Protein AF-A0A9Q0W7J5-F1 (afdb_monomer_lite)

pLDDT: mean 77.13, std 15.44, range [39.66, 95.88]

Sequence (98 aa):
MFVESSDSKQWGYYCCKEEIDLLMGSLNPKGERERALQKQVERFYSRICMELQKRSKDLANRIALEEAVQRRSTRVRALPRENPANAFLNYVNKWKED

Secondary structure (DSSP, 8-state):
-----TT--S-----SHHHHHHHHHHS-TT-HHHHHHHHHHHHHHHHHHHHHHHHHHHHHHHHHHHHHHHHHHHS----TTS-GGGGGGG---TT---

Organism: NCBI:txid2511006

Foldseek 3Di:
DDPPDPPPPDDDDDQALVVLVVLLVPQDCPDPVSVVVNVVCVVCSVVVRVVSVVVVVVVVVVVVVVVVVVVVVVPDDDDPPDDSVCSVVPDDDPVDDD

Structure (mmCIF, N/CA/C/O backbone):
data_AF-A0A9Q0W7J5-F1
#
_entry.id   AF-A0A9Q0W7J5-F1
#
loop_
_atom_site.group_PDB
_atom_site.id
_atom_site.type_symbol
_atom_site.label_atom_id
_atom_site.label_alt_id
_atom_site.label_comp_id
_atom_site.label_asym_id
_atom_site.label_entity_id
_atom_site.label_seq_id
_atom_site.pdbx_PDB_ins_code
_atom_site.Cartn_x
_atom_site.Cartn_y
_atom_site.Cartn_z
_atom_site.occupancy
_atom_site.B_iso_or_equiv
_atom_site.auth_seq_id
_atom_site.auth_comp_id
_atom_site.auth_asym_id
_atom_site.auth_atom_id
_atom_site.pdbx_PDB_model_num
ATOM 1 N N . MET A 1 1 ? 8.061 -8.419 11.834 1.00 39.66 1 MET A N 1
ATOM 2 C CA . MET A 1 1 ? 7.889 -7.913 13.213 1.00 39.66 1 MET A CA 1
ATOM 3 C C . MET A 1 1 ? 8.334 -6.463 13.219 1.00 39.66 1 MET A C 1
ATOM 5 O O . MET A 1 1 ? 9.509 -6.220 12.978 1.00 39.66 1 MET A O 1
ATOM 9 N N . PHE A 1 2 ? 7.410 -5.518 13.407 1.00 49.91 2 PHE A N 1
ATOM 10 C CA . PHE A 1 2 ? 7.771 -4.121 13.647 1.00 49.91 2 PHE A CA 1
ATOM 11 C C . PHE A 1 2 ? 8.232 -4.010 15.099 1.00 49.91 2 PHE A C 1
ATOM 13 O O . PHE A 1 2 ? 7.459 -4.266 16.018 1.00 49.91 2 PHE A O 1
ATOM 20 N N . VAL A 1 3 ? 9.513 -3.712 15.295 1.00 43.88 3 VAL A N 1
ATOM 21 C CA . VAL A 1 3 ? 10.055 -3.370 16.610 1.00 43.88 3 VAL A CA 1
ATOM 22 C C . VAL A 1 3 ? 9.838 -1.874 16.769 1.00 43.88 3 VAL A C 1
ATOM 24 O O . VAL A 1 3 ? 10.608 -1.066 16.254 1.00 43.88 3 VAL A O 1
ATOM 27 N N . GLU A 1 4 ? 8.739 -1.508 17.416 1.00 51.25 4 GLU A N 1
ATOM 28 C CA . GLU A 1 4 ? 8.504 -0.133 17.836 1.00 51.25 4 GLU A CA 1
ATOM 29 C C . GLU A 1 4 ? 9.462 0.152 19.002 1.00 51.25 4 GLU A C 1
ATOM 31 O O . GLU A 1 4 ? 9.224 -0.226 20.146 1.00 51.25 4 GLU A O 1
ATOM 36 N N . SER A 1 5 ? 10.628 0.718 18.687 1.00 55.38 5 SER A N 1
ATOM 37 C CA . SER A 1 5 ? 11.536 1.236 19.706 1.00 55.38 5 SER A CA 1
ATOM 38 C C . SER A 1 5 ? 10.950 2.540 20.233 1.00 55.38 5 SER A C 1
ATOM 40 O O . SER A 1 5 ? 10.712 3.466 19.456 1.00 55.38 5 SER A O 1
ATOM 42 N N . SER A 1 6 ? 10.755 2.635 21.548 1.00 58.25 6 SER A N 1
ATOM 43 C CA . SER A 1 6 ? 10.223 3.819 22.239 1.00 58.25 6 SER A CA 1
ATOM 44 C C . SER A 1 6 ? 11.036 5.104 21.999 1.00 58.25 6 SER A C 1
ATOM 46 O O . SER A 1 6 ? 10.583 6.188 22.351 1.00 58.25 6 SER A O 1
ATOM 48 N N . ASP A 1 7 ? 12.224 4.977 21.397 1.00 62.88 7 ASP A N 1
ATOM 49 C CA . ASP A 1 7 ? 13.185 6.046 21.110 1.00 62.88 7 ASP A CA 1
ATOM 50 C C . ASP A 1 7 ? 13.257 6.421 19.612 1.00 62.88 7 ASP A C 1
ATOM 52 O O . ASP A 1 7 ? 14.172 7.124 19.168 1.00 62.88 7 ASP A O 1
ATOM 56 N N . SER A 1 8 ? 12.317 5.933 18.790 1.00 58.25 8 SER A N 1
ATOM 57 C CA . SER A 1 8 ? 12.345 6.146 17.339 1.00 58.25 8 SER A CA 1
ATOM 58 C C . SER A 1 8 ? 12.077 7.609 16.966 1.00 58.25 8 SER A C 1
ATOM 60 O O . SER A 1 8 ? 10.943 8.033 16.754 1.00 58.25 8 SER A O 1
ATOM 62 N N . LYS A 1 9 ? 13.149 8.398 16.822 1.00 68.00 9 LYS A N 1
ATOM 63 C CA . LYS A 1 9 ? 13.118 9.777 16.288 1.00 68.00 9 LYS A CA 1
ATOM 64 C C . LYS A 1 9 ? 12.853 9.842 14.779 1.00 68.00 9 LYS A C 1
ATOM 66 O O . LYS A 1 9 ? 12.793 10.933 14.215 1.00 68.00 9 LYS A O 1
ATOM 71 N N . GLN A 1 10 ? 12.744 8.696 14.113 1.00 65.56 10 GLN A N 1
ATOM 72 C CA . GLN A 1 10 ? 12.535 8.598 12.674 1.00 65.56 10 GLN A CA 1
ATOM 73 C C . GLN A 1 10 ? 11.258 7.818 12.387 1.00 65.56 10 GLN A C 1
ATOM 75 O O . GLN A 1 10 ? 10.963 6.804 13.018 1.00 65.56 10 GLN A O 1
ATOM 80 N N . TRP A 1 11 ? 10.494 8.324 11.426 1.00 76.31 11 TRP A N 1
ATOM 81 C CA . TRP A 1 11 ? 9.264 7.700 10.971 1.00 76.31 11 TRP A CA 1
ATOM 82 C C . TRP A 1 11 ? 9.604 6.751 9.824 1.00 76.31 11 TRP A C 1
ATOM 84 O O . TRP A 1 11 ? 10.281 7.141 8.871 1.00 76.31 11 TRP A O 1
ATOM 94 N N . GLY A 1 12 ? 9.149 5.503 9.928 1.00 75.38 12 GLY A N 1
ATOM 95 C CA . GLY A 1 12 ? 9.154 4.567 8.808 1.00 75.38 12 GLY A CA 1
ATOM 96 C C . GLY A 1 12 ? 8.054 4.911 7.802 1.00 75.38 12 GLY A C 1
ATOM 97 O O . GLY A 1 12 ? 7.054 5.539 8.151 1.00 75.38 12 GLY A O 1
ATOM 98 N N . TYR A 1 13 ? 8.229 4.482 6.553 1.00 82.94 13 TYR A N 1
ATOM 99 C CA . TYR A 1 13 ? 7.215 4.612 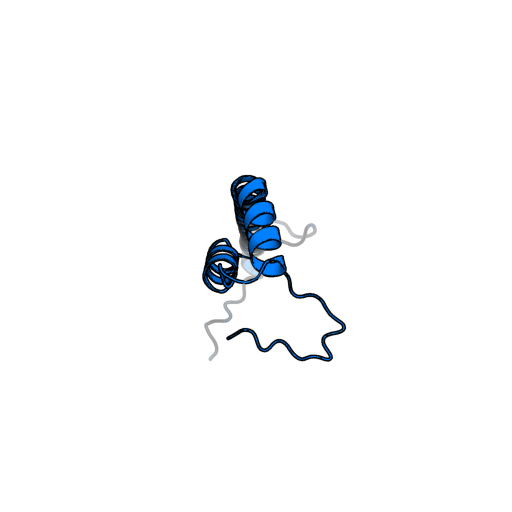5.507 1.00 82.94 13 TYR A CA 1
ATOM 100 C C . TYR A 1 13 ? 6.703 3.236 5.099 1.00 82.94 13 TYR A C 1
ATOM 102 O O . TYR A 1 13 ? 7.491 2.303 4.967 1.00 82.94 13 TYR A O 1
ATOM 110 N N . TYR A 1 14 ? 5.402 3.149 4.830 1.00 86.50 14 TYR A N 1
ATOM 111 C CA . TYR A 1 14 ? 4.811 1.996 4.159 1.00 86.50 14 TYR A CA 1
ATOM 112 C C . TYR A 1 14 ? 5.095 2.073 2.658 1.00 86.50 14 TYR A C 1
ATOM 114 O O . TYR A 1 14 ? 4.924 3.122 2.027 1.00 86.50 14 TYR A O 1
ATOM 122 N N . CYS A 1 15 ? 5.549 0.962 2.098 1.00 83.31 15 CYS A N 1
ATOM 123 C CA . CYS A 1 15 ? 5.960 0.816 0.710 1.00 83.31 15 CYS A CA 1
ATOM 124 C C . CYS A 1 15 ? 4.980 -0.037 -0.095 1.00 83.31 15 CYS A C 1
ATOM 126 O O . CYS A 1 15 ? 4.875 0.158 -1.309 1.00 83.31 15 CYS A O 1
ATOM 128 N N . CYS A 1 16 ? 4.254 -0.954 0.547 1.00 86.62 16 CYS A N 1
ATOM 129 C CA . CYS A 1 16 ? 3.306 -1.828 -0.133 1.00 86.62 16 CYS A CA 1
ATOM 130 C C . CYS A 1 16 ? 1.932 -1.868 0.543 1.00 86.62 16 CYS A C 1
ATOM 132 O O . CYS A 1 16 ? 1.737 -1.427 1.677 1.00 86.62 16 CYS A O 1
ATOM 134 N N . LYS A 1 17 ? 0.944 -2.363 -0.207 1.00 90.50 17 LYS A N 1
ATOM 135 C CA . LYS A 1 17 ? -0.437 -2.487 0.266 1.00 90.50 17 LYS A CA 1
ATOM 136 C C . LYS A 1 17 ? -0.516 -3.472 1.432 1.00 90.50 17 LYS A C 1
ATOM 138 O O . LYS A 1 17 ? -1.226 -3.225 2.400 1.00 90.50 17 LYS A O 1
ATOM 143 N N . GLU A 1 18 ? 0.247 -4.554 1.344 1.00 90.50 18 GLU A N 1
ATOM 144 C CA . GLU A 1 18 ? 0.264 -5.645 2.311 1.00 90.50 18 GLU A CA 1
ATOM 145 C C . GLU A 1 18 ? 0.695 -5.149 3.697 1.00 90.50 18 GLU A C 1
ATOM 147 O O . GLU A 1 18 ? 0.162 -5.597 4.706 1.00 90.50 18 GLU A O 1
ATOM 152 N N . GLU A 1 19 ? 1.602 -4.173 3.768 1.00 90.12 19 GLU A N 1
ATOM 153 C CA . GLU A 1 19 ? 1.988 -3.546 5.035 1.00 90.12 19 GLU A CA 1
ATOM 154 C C . GLU A 1 19 ? 0.845 -2.748 5.672 1.00 90.12 19 GLU A C 1
ATOM 156 O O . GLU A 1 19 ? 0.698 -2.758 6.894 1.00 90.12 19 GLU A O 1
ATOM 161 N N . ILE A 1 20 ? 0.008 -2.090 4.865 1.00 91.19 20 ILE A N 1
ATOM 162 C CA . ILE A 1 20 ? -1.182 -1.388 5.362 1.00 91.19 20 ILE A CA 1
ATOM 163 C C . ILE A 1 20 ? -2.234 -2.392 5.828 1.00 91.19 20 ILE A C 1
ATOM 165 O O . ILE A 1 20 ? -2.861 -2.176 6.862 1.00 91.19 20 ILE A O 1
ATOM 169 N N . ASP A 1 21 ? -2.401 -3.503 5.111 1.00 91.06 21 ASP A N 1
ATOM 170 C CA . ASP A 1 21 ? -3.316 -4.576 5.508 1.00 91.06 21 ASP A CA 1
ATOM 171 C C . ASP A 1 21 ? -2.877 -5.216 6.836 1.00 91.06 21 ASP A C 1
ATOM 173 O O . ASP A 1 21 ? -3.704 -5.456 7.718 1.00 91.06 21 ASP A O 1
ATOM 177 N N . LEU A 1 22 ? -1.569 -5.414 7.028 1.00 91.69 22 LEU A N 1
ATOM 178 C CA . LEU A 1 22 ? -0.996 -5.879 8.292 1.00 91.69 22 LEU A CA 1
ATOM 179 C C . LEU A 1 22 ? -1.179 -4.857 9.419 1.00 91.69 22 LEU A C 1
ATOM 181 O O . LEU A 1 22 ? -1.553 -5.250 10.523 1.00 91.69 22 LEU A O 1
ATOM 185 N N . LEU A 1 23 ? -0.966 -3.562 9.151 1.00 89.50 23 LEU A N 1
ATOM 186 C CA . LEU A 1 23 ? -1.236 -2.498 10.120 1.00 89.50 23 LEU A CA 1
ATOM 187 C C . LEU A 1 23 ? -2.699 -2.554 10.564 1.00 89.50 23 LEU A C 1
ATOM 189 O O . LEU A 1 23 ? -2.974 -2.648 11.755 1.00 89.50 23 LEU A O 1
ATOM 193 N N . MET A 1 24 ? -3.626 -2.570 9.610 1.00 90.00 24 MET A N 1
ATOM 194 C CA . MET A 1 24 ? -5.065 -2.644 9.861 1.00 90.00 24 MET A CA 1
ATOM 195 C C . MET A 1 24 ? -5.466 -3.890 10.654 1.00 90.00 24 MET A C 1
ATOM 197 O O . MET A 1 24 ? -6.290 -3.790 11.560 1.00 90.00 24 MET A O 1
ATOM 201 N N . GLY A 1 25 ? -4.861 -5.044 10.359 1.00 89.69 25 GLY A N 1
ATOM 202 C CA . GLY A 1 25 ? -5.084 -6.286 11.104 1.00 89.69 25 GLY A CA 1
ATOM 203 C C . GLY A 1 25 ? -4.465 -6.295 12.506 1.00 89.69 25 GLY A C 1
ATOM 204 O O . GLY A 1 25 ? -4.919 -7.049 13.363 1.00 89.69 25 GLY A O 1
ATOM 205 N N . SER A 1 26 ? -3.447 -5.465 12.751 1.00 89.50 26 SER A N 1
ATOM 206 C CA . SER A 1 26 ? -2.779 -5.357 14.054 1.00 89.50 26 SER A CA 1
ATOM 207 C C . SER A 1 26 ? -3.491 -4.429 15.046 1.00 89.50 26 SER A C 1
ATOM 209 O O . SER A 1 26 ? -3.224 -4.515 16.244 1.00 89.50 26 SER A O 1
ATOM 211 N N . LEU A 1 27 ? -4.402 -3.567 14.575 1.00 88.81 27 LEU A N 1
ATOM 212 C CA . LEU A 1 27 ? -5.154 -2.638 15.422 1.00 88.81 27 LEU A CA 1
ATOM 213 C C . LEU A 1 27 ? -6.193 -3.376 16.284 1.00 88.81 27 LEU A C 1
ATOM 215 O O . LEU A 1 27 ? -6.993 -4.176 15.799 1.00 88.81 27 LEU A O 1
ATOM 219 N N . ASN A 1 28 ? -6.220 -3.068 17.578 1.00 88.06 28 ASN A N 1
ATOM 220 C CA . ASN A 1 28 ? -7.164 -3.602 18.545 1.00 88.06 28 ASN A CA 1
ATOM 221 C C . ASN A 1 28 ? -8.539 -2.922 18.403 1.00 88.06 28 ASN A C 1
ATOM 223 O O . ASN A 1 28 ? -8.686 -1.730 18.700 1.00 88.06 28 ASN A O 1
ATOM 227 N N . PRO A 1 29 ? -9.603 -3.679 18.080 1.00 77.75 29 PRO A N 1
ATOM 228 C CA . PRO A 1 29 ? -10.945 -3.128 17.891 1.00 77.75 29 PRO A CA 1
ATOM 229 C C . PRO A 1 29 ? -11.580 -2.572 19.177 1.00 77.75 29 PRO A C 1
ATOM 231 O O . PRO A 1 29 ? -12.575 -1.850 19.103 1.00 77.75 29 PRO A O 1
ATOM 234 N N . LYS A 1 30 ? -11.031 -2.896 20.360 1.00 85.19 30 LYS A N 1
ATOM 235 C CA . LYS A 1 30 ? -11.504 -2.382 21.659 1.00 85.19 30 LYS A CA 1
ATOM 236 C C . LYS A 1 30 ? -10.854 -1.055 22.066 1.00 85.19 30 LYS A C 1
ATOM 238 O O . LYS A 1 30 ? -11.334 -0.418 23.000 1.00 85.19 30 LYS A O 1
ATOM 243 N N . GLY A 1 31 ? -9.765 -0.645 21.416 1.00 90.38 31 GLY A N 1
ATOM 244 C CA . GLY A 1 31 ? -9.080 0.606 21.732 1.00 90.38 31 GLY A CA 1
ATOM 245 C C . GLY A 1 31 ? -9.749 1.791 21.041 1.00 90.38 31 GLY A C 1
ATOM 246 O O . GLY A 1 31 ? -9.783 1.841 19.819 1.00 90.38 31 GLY A O 1
ATOM 247 N N . GLU A 1 32 ? -10.225 2.789 21.791 1.00 88.81 32 GLU A N 1
ATOM 248 C CA . GLU A 1 32 ? -10.841 3.999 21.208 1.00 88.81 32 GLU A CA 1
ATOM 249 C C . GLU A 1 32 ? -9.904 4.717 20.217 1.00 88.81 32 GLU A C 1
ATOM 251 O O . GLU A 1 32 ? -10.316 5.103 19.122 1.00 88.81 32 GLU A O 1
ATOM 256 N N . ARG A 1 33 ? -8.611 4.832 20.561 1.00 89.12 33 ARG A N 1
ATOM 257 C CA . ARG A 1 33 ? -7.585 5.439 19.690 1.00 89.12 33 ARG A CA 1
ATOM 258 C C . ARG A 1 33 ? -7.330 4.615 18.429 1.00 89.12 33 ARG A C 1
ATOM 260 O O . ARG A 1 33 ? -7.281 5.167 17.334 1.00 89.12 33 ARG A O 1
ATOM 267 N N . GLU A 1 34 ? -7.194 3.306 18.585 1.00 90.12 34 GLU A N 1
ATOM 268 C CA . GLU A 1 34 ? -6.889 2.386 17.485 1.00 90.12 34 GLU A CA 1
ATOM 269 C C . GLU A 1 34 ? -8.078 2.247 16.535 1.00 90.12 34 GLU A C 1
ATOM 271 O O . GLU A 1 34 ? -7.904 2.275 15.323 1.00 90.12 34 GLU A O 1
ATOM 276 N N . ARG A 1 35 ? -9.305 2.251 17.061 1.00 88.88 35 ARG A N 1
ATOM 277 C CA . ARG A 1 35 ? -10.540 2.275 16.273 1.00 88.88 35 ARG A CA 1
ATOM 278 C C . ARG A 1 35 ? -10.721 3.585 15.509 1.00 88.88 35 ARG A C 1
ATOM 280 O O . ARG A 1 35 ? -11.172 3.576 14.363 1.00 88.88 35 ARG A O 1
ATOM 287 N N . ALA A 1 36 ? -10.399 4.724 16.124 1.00 91.25 36 ALA A N 1
ATOM 288 C CA . ALA A 1 36 ? -10.421 6.012 15.433 1.00 91.25 36 ALA A CA 1
ATOM 289 C C . ALA A 1 36 ? -9.389 6.050 14.294 1.00 91.25 36 ALA A C 1
ATOM 291 O O . ALA A 1 36 ? -9.714 6.501 13.193 1.00 91.25 36 ALA A O 1
ATOM 292 N N . LEU A 1 37 ? -8.183 5.526 14.539 1.00 91.69 37 LEU A N 1
ATOM 293 C CA . LEU A 1 37 ? -7.143 5.377 13.524 1.00 91.69 37 LEU A CA 1
ATOM 294 C C . LEU A 1 37 ? -7.606 4.461 12.388 1.00 91.69 37 LEU A C 1
ATOM 296 O O . LEU A 1 37 ? -7.556 4.868 11.231 1.00 91.69 37 LEU A O 1
ATOM 300 N N . GLN A 1 38 ? -8.136 3.283 12.717 1.00 91.50 38 GLN A N 1
ATOM 301 C CA . GLN A 1 38 ? -8.657 2.314 11.757 1.00 91.50 38 GLN A CA 1
ATOM 302 C C . GLN A 1 38 ? -9.682 2.956 10.814 1.00 91.50 38 GLN A C 1
ATOM 304 O O . GLN A 1 38 ? -9.532 2.883 9.599 1.00 91.50 38 GLN A O 1
ATOM 309 N N . LYS A 1 39 ? -10.664 3.692 11.354 1.00 92.75 39 LYS A N 1
ATOM 310 C CA . LYS A 1 39 ? -11.672 4.406 10.548 1.00 92.75 39 LYS A CA 1
ATOM 311 C C . LYS A 1 39 ? -11.067 5.444 9.602 1.00 92.75 39 LYS A C 1
ATOM 313 O O . LYS A 1 39 ? -11.543 5.612 8.480 1.00 92.75 39 LYS A O 1
ATOM 318 N N . GLN A 1 40 ? -10.053 6.185 10.054 1.00 93.81 40 GLN A N 1
ATOM 319 C CA . GLN A 1 40 ? -9.379 7.165 9.198 1.00 93.81 40 GLN A CA 1
ATOM 320 C C . GLN A 1 40 ? -8.581 6.475 8.094 1.00 93.81 40 GLN A C 1
ATOM 322 O O . GLN A 1 40 ? -8.650 6.896 6.940 1.00 93.81 40 GLN A O 1
ATOM 327 N N . VAL A 1 41 ? -7.870 5.395 8.420 1.00 92.12 41 VAL A N 1
ATOM 328 C CA . VAL A 1 41 ? -7.125 4.614 7.431 1.00 92.12 41 VAL A CA 1
ATOM 329 C C . VAL A 1 41 ? -8.083 3.996 6.412 1.00 92.12 41 VAL A C 1
ATOM 331 O O . VAL A 1 41 ? -7.844 4.159 5.222 1.00 92.12 41 VAL A O 1
ATOM 334 N N . GLU A 1 42 ? -9.212 3.413 6.830 1.00 93.62 42 GLU A N 1
ATOM 335 C CA . GLU A 1 42 ? -10.255 2.887 5.929 1.00 93.62 42 GLU A CA 1
ATO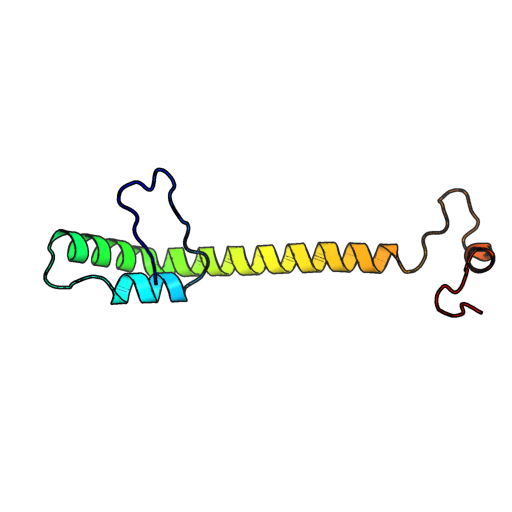M 336 C C . GLU A 1 42 ? -10.775 3.947 4.962 1.00 93.62 42 GLU A C 1
ATOM 338 O O . GLU A 1 42 ? -10.871 3.703 3.758 1.00 93.62 42 GLU A O 1
ATOM 343 N N . ARG A 1 43 ? -11.050 5.156 5.464 1.00 95.88 43 ARG A N 1
ATOM 344 C CA . ARG A 1 43 ? -11.536 6.270 4.641 1.00 95.88 43 ARG A CA 1
ATOM 345 C C . ARG A 1 43 ? -10.581 6.608 3.497 1.00 95.88 43 ARG A C 1
ATOM 347 O O . ARG A 1 43 ? -11.031 6.948 2.403 1.00 95.88 43 ARG A O 1
ATOM 354 N N . PHE A 1 44 ? -9.276 6.551 3.745 1.00 93.75 44 PHE A N 1
ATOM 355 C CA . PHE A 1 44 ? -8.254 6.884 2.751 1.00 93.75 44 PHE A CA 1
ATOM 356 C C . PHE A 1 44 ? -7.630 5.659 2.081 1.00 93.75 44 PHE A C 1
ATOM 358 O O . PHE A 1 44 ? -6.831 5.827 1.162 1.00 93.75 44 PHE A O 1
ATOM 365 N N . TYR A 1 45 ? -8.023 4.446 2.469 1.00 93.75 45 TYR A N 1
ATOM 366 C CA . TYR A 1 45 ? -7.376 3.199 2.074 1.00 93.75 45 TYR A CA 1
ATOM 367 C C . TYR A 1 45 ? -7.267 3.054 0.557 1.00 93.75 45 TYR A C 1
ATOM 369 O O . TYR A 1 45 ? -6.179 2.826 0.031 1.00 93.75 45 TYR A O 1
ATOM 377 N N . SER A 1 46 ? -8.367 3.295 -0.164 1.00 93.50 46 SER A N 1
ATOM 378 C CA . SER A 1 46 ? -8.381 3.256 -1.632 1.00 93.50 46 SER A CA 1
ATOM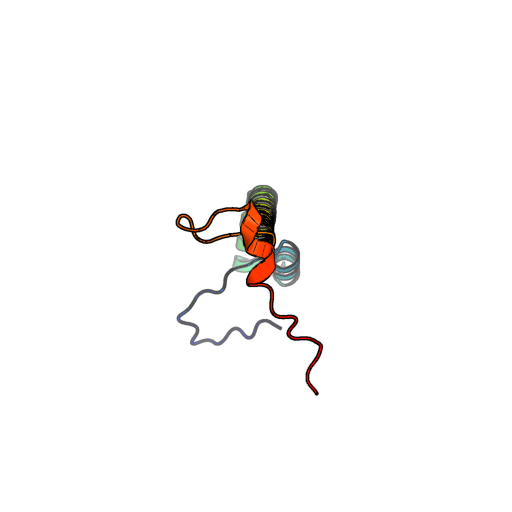 379 C C . SER A 1 46 ? -7.369 4.228 -2.240 1.00 93.50 46 SER A C 1
ATOM 381 O O . SER A 1 46 ? -6.648 3.869 -3.168 1.00 93.50 46 SER A O 1
ATOM 383 N N . ARG A 1 47 ? -7.304 5.460 -1.724 1.00 95.19 47 ARG A N 1
ATOM 384 C CA . ARG A 1 47 ? -6.394 6.492 -2.232 1.00 95.19 47 ARG A CA 1
ATOM 385 C C . ARG A 1 47 ? -4.942 6.129 -1.943 1.00 95.19 47 ARG A C 1
ATOM 387 O O . ARG A 1 47 ? -4.100 6.267 -2.823 1.00 95.19 47 ARG A O 1
ATOM 394 N N . ILE A 1 48 ? -4.660 5.644 -0.736 1.00 93.00 48 ILE A N 1
ATOM 395 C CA . ILE A 1 48 ? -3.312 5.233 -0.341 1.00 93.00 48 ILE A CA 1
ATOM 396 C C . ILE A 1 48 ? -2.848 4.054 -1.208 1.00 93.00 48 ILE A C 1
ATOM 398 O O . ILE A 1 48 ? -1.758 4.111 -1.771 1.00 93.00 48 ILE A O 1
ATOM 402 N N . CYS A 1 49 ? -3.693 3.035 -1.403 1.00 92.12 49 CYS A N 1
ATOM 403 C CA . CYS A 1 49 ? -3.385 1.889 -2.262 1.00 92.12 49 CYS A CA 1
ATOM 404 C C . CYS A 1 49 ? -3.093 2.309 -3.709 1.00 92.12 49 CYS A C 1
ATOM 406 O O . CYS A 1 49 ? -2.126 1.835 -4.304 1.00 92.12 49 CYS A O 1
ATOM 408 N N . MET A 1 50 ? -3.902 3.215 -4.269 1.00 93.44 50 MET A N 1
ATOM 409 C CA . MET A 1 50 ? -3.692 3.731 -5.623 1.00 93.44 50 MET A CA 1
ATOM 410 C C . MET A 1 50 ? -2.352 4.457 -5.763 1.00 93.44 50 MET A C 1
ATOM 412 O O . MET A 1 50 ? -1.616 4.197 -6.715 1.00 93.44 50 MET A O 1
ATOM 416 N N . GLU A 1 51 ? -2.012 5.341 -4.824 1.00 93.06 51 GLU A N 1
ATOM 417 C CA . GLU A 1 51 ? -0.751 6.090 -4.869 1.00 93.06 51 GLU A CA 1
ATOM 418 C C . GLU A 1 51 ? 0.469 5.187 -4.642 1.00 93.06 51 GLU A C 1
ATOM 420 O O . GLU A 1 51 ? 1.475 5.333 -5.337 1.00 93.06 51 GLU A O 1
ATOM 425 N N . LEU A 1 52 ? 0.383 4.201 -3.740 1.00 91.75 52 LEU A N 1
ATOM 426 C CA . LEU A 1 52 ? 1.443 3.204 -3.549 1.00 91.75 52 LEU A CA 1
ATOM 427 C C . LEU A 1 52 ? 1.672 2.382 -4.819 1.00 91.75 52 LEU A C 1
ATOM 429 O O . LEU A 1 52 ? 2.812 2.220 -5.260 1.00 91.75 52 LEU A O 1
ATOM 433 N N . GLN A 1 53 ? 0.596 1.920 -5.458 1.00 91.44 53 GLN A N 1
ATOM 434 C CA . GLN A 1 53 ? 0.696 1.177 -6.709 1.00 91.44 53 GLN A CA 1
ATOM 435 C C . GLN A 1 53 ? 1.265 2.046 -7.838 1.00 91.44 53 GLN A C 1
ATOM 437 O O . GLN A 1 53 ? 2.093 1.577 -8.620 1.00 91.44 53 GLN A O 1
ATOM 442 N N . LYS A 1 54 ? 0.847 3.313 -7.928 1.00 92.88 54 LYS A N 1
ATOM 443 C CA . LYS A 1 54 ? 1.377 4.269 -8.904 1.00 92.88 54 LYS A CA 1
ATOM 444 C C . LYS A 1 54 ? 2.872 4.493 -8.695 1.00 92.88 54 LYS A C 1
ATOM 446 O O . LYS A 1 54 ? 3.638 4.330 -9.636 1.00 92.88 54 LYS A O 1
ATOM 451 N N . AR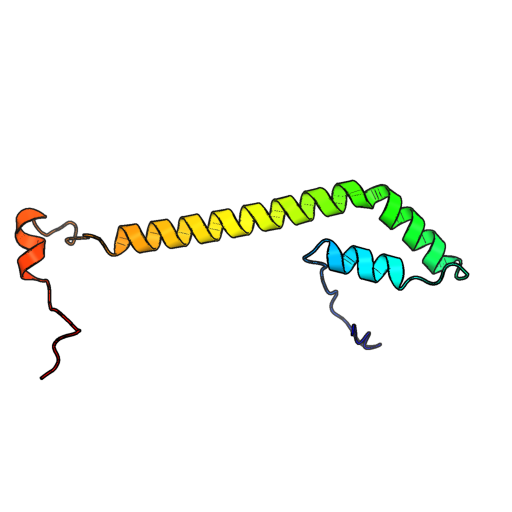G A 1 55 ? 3.301 4.760 -7.459 1.00 90.38 55 ARG A N 1
ATOM 452 C CA . ARG A 1 55 ? 4.717 4.928 -7.107 1.00 90.38 55 ARG A CA 1
ATOM 453 C C . ARG A 1 55 ? 5.542 3.684 -7.440 1.00 90.38 55 ARG A C 1
ATOM 455 O O . ARG A 1 55 ? 6.643 3.818 -7.966 1.00 90.38 55 ARG A O 1
ATOM 462 N N . SER A 1 56 ? 5.013 2.491 -7.165 1.00 88.75 56 SER A N 1
ATOM 463 C CA . SER A 1 56 ? 5.654 1.219 -7.520 1.00 88.75 56 SER A CA 1
ATOM 464 C C . SER A 1 56 ? 5.843 1.083 -9.036 1.00 88.75 56 SER A C 1
ATOM 466 O O . SER A 1 56 ? 6.948 0.790 -9.497 1.00 88.75 56 SER A O 1
ATOM 468 N N . LYS A 1 57 ? 4.805 1.387 -9.827 1.00 91.44 57 LYS A N 1
ATOM 469 C CA . LYS A 1 57 ? 4.881 1.387 -11.297 1.00 91.44 57 LYS A CA 1
ATOM 470 C C . LYS A 1 57 ? 5.860 2.431 -11.826 1.00 91.44 57 LYS A C 1
ATOM 472 O O . LYS A 1 57 ? 6.658 2.121 -12.702 1.00 91.44 57 LYS A O 1
ATOM 477 N N . ASP A 1 58 ? 5.833 3.644 -11.286 1.00 91.19 58 ASP A N 1
ATOM 478 C CA . ASP A 1 58 ? 6.731 4.725 -11.698 1.00 91.19 58 ASP A CA 1
ATOM 479 C C . ASP A 1 58 ? 8.195 4.369 -11.419 1.00 91.19 58 ASP A C 1
ATOM 481 O O . ASP A 1 58 ? 9.066 4.622 -12.251 1.00 91.19 58 ASP A O 1
ATOM 485 N N . LEU A 1 59 ? 8.471 3.736 -10.276 1.00 88.88 59 LEU A N 1
ATOM 486 C CA . LEU A 1 59 ? 9.802 3.246 -9.932 1.00 88.88 59 LEU A CA 1
ATOM 487 C C . LEU A 1 59 ? 10.252 2.129 -10.883 1.00 88.88 59 LEU A C 1
ATOM 489 O O . LEU A 1 59 ? 11.360 2.196 -11.410 1.00 88.88 59 LEU A O 1
ATOM 493 N N . ALA A 1 60 ? 9.383 1.155 -11.168 1.00 88.56 60 ALA A N 1
ATOM 494 C CA . ALA A 1 60 ? 9.671 0.095 -12.133 1.00 88.56 60 ALA A CA 1
ATOM 495 C C . ALA A 1 60 ? 9.943 0.657 -13.540 1.00 88.56 60 ALA A C 1
ATOM 497 O O . ALA A 1 60 ? 10.897 0.246 -14.198 1.00 88.56 60 ALA A O 1
ATOM 498 N N . ASN A 1 61 ? 9.159 1.646 -13.978 1.00 90.50 61 ASN A N 1
ATOM 499 C CA . ASN A 1 61 ? 9.342 2.313 -15.266 1.00 90.50 61 ASN A CA 1
ATOM 500 C C . ASN A 1 61 ? 10.674 3.069 -15.341 1.00 90.50 61 ASN A C 1
ATOM 502 O O . ASN A 1 61 ? 11.351 3.007 -16.365 1.00 90.50 61 ASN A O 1
ATOM 506 N N . ARG A 1 62 ? 11.071 3.769 -14.268 1.00 89.69 62 ARG A N 1
ATOM 507 C CA . ARG A 1 62 ? 12.376 4.447 -14.197 1.00 89.69 62 ARG A CA 1
ATOM 508 C C . ARG A 1 62 ? 13.526 3.455 -14.295 1.00 89.69 62 ARG A C 1
ATOM 510 O O . ARG A 1 62 ? 14.410 3.660 -15.116 1.00 89.69 62 ARG A O 1
ATOM 517 N N . ILE A 1 63 ? 13.464 2.359 -13.539 1.00 87.12 63 ILE A N 1
ATOM 518 C CA . ILE A 1 63 ? 14.477 1.298 -13.588 1.00 87.12 63 ILE A CA 1
ATOM 519 C C . ILE A 1 63 ? 14.553 0.698 -14.996 1.00 87.12 63 ILE A C 1
ATOM 521 O O . ILE A 1 63 ? 15.640 0.576 -15.550 1.00 87.12 63 ILE A O 1
ATOM 525 N N . ALA A 1 64 ? 13.413 0.386 -15.619 1.00 85.31 64 ALA A N 1
ATOM 526 C CA . ALA A 1 64 ? 13.378 -0.150 -16.978 1.00 85.31 64 ALA A CA 1
ATOM 527 C C . ALA A 1 64 ? 13.954 0.834 -18.011 1.00 85.31 64 ALA A C 1
ATOM 529 O O . ALA A 1 64 ? 14.641 0.417 -18.945 1.00 85.31 64 ALA A O 1
ATOM 530 N N . LEU A 1 65 ? 13.706 2.139 -17.850 1.00 84.50 65 LEU A N 1
ATOM 531 C CA . LEU A 1 65 ? 14.268 3.173 -18.717 1.00 84.50 65 LEU A CA 1
ATOM 532 C C . LEU A 1 65 ? 15.783 3.293 -18.532 1.00 84.50 65 LEU A C 1
ATOM 534 O O . LEU A 1 65 ? 16.505 3.316 -19.525 1.00 84.50 65 LEU A O 1
ATOM 538 N N . GLU A 1 66 ? 16.268 3.335 -17.293 1.00 78.38 66 GLU A N 1
ATOM 539 C CA . GLU A 1 66 ? 17.701 3.354 -16.979 1.00 78.38 66 GLU A CA 1
ATOM 540 C C . GLU A 1 66 ? 18.405 2.110 -17.529 1.00 78.38 66 GLU A C 1
ATOM 542 O O . GLU A 1 66 ? 19.432 2.214 -18.200 1.00 78.38 66 GLU A O 1
ATOM 547 N N . GLU A 1 67 ? 17.811 0.932 -17.350 1.00 74.62 67 GLU A N 1
ATOM 548 C CA . GLU A 1 67 ? 18.336 -0.328 -17.865 1.00 74.62 67 GLU A CA 1
ATOM 549 C C . GLU A 1 67 ? 18.317 -0.369 -19.406 1.00 74.62 67 GLU A C 1
ATOM 551 O O . GLU A 1 67 ? 19.270 -0.827 -20.042 1.00 74.62 67 GLU A O 1
ATOM 556 N N . ALA A 1 68 ? 17.265 0.155 -20.045 1.00 69.62 68 ALA A N 1
ATOM 557 C CA . ALA A 1 68 ? 17.195 0.292 -21.499 1.00 69.62 68 ALA A CA 1
ATOM 558 C C . ALA A 1 68 ? 18.229 1.294 -22.040 1.00 69.62 68 ALA A C 1
ATOM 560 O O . ALA A 1 68 ? 18.846 1.033 -23.077 1.00 69.62 68 ALA A O 1
ATOM 561 N N . VAL A 1 69 ? 18.457 2.413 -21.347 1.00 66.00 69 VAL A N 1
ATOM 562 C CA . VAL A 1 69 ? 19.523 3.376 -21.667 1.00 66.00 69 VAL A CA 1
ATOM 563 C C . VAL A 1 69 ? 20.891 2.705 -21.535 1.00 66.00 69 VAL A C 1
ATOM 565 O O . VAL A 1 69 ? 21.722 2.834 -22.437 1.00 66.00 69 VAL A O 1
ATOM 568 N N . GLN A 1 70 ? 21.101 1.909 -20.486 1.00 58.44 70 GLN A N 1
ATOM 569 C CA . GLN A 1 70 ? 22.343 1.169 -20.276 1.00 58.44 70 GLN A CA 1
ATOM 570 C C . GLN A 1 70 ? 22.593 0.133 -21.386 1.00 58.44 70 GLN A C 1
ATOM 572 O O . GLN A 1 70 ? 23.695 0.078 -21.933 1.00 58.44 70 GLN A O 1
ATOM 577 N N . ARG A 1 71 ? 21.569 -0.631 -21.798 1.00 58.53 71 ARG A N 1
ATOM 578 C CA . ARG A 1 71 ? 21.657 -1.584 -22.927 1.00 58.53 71 ARG A CA 1
ATOM 579 C C . ARG A 1 71 ? 21.917 -0.901 -24.270 1.00 58.53 71 ARG A C 1
ATOM 581 O O . ARG A 1 71 ? 22.635 -1.437 -25.112 1.00 58.53 71 ARG A O 1
ATOM 588 N N . ARG A 1 72 ? 21.345 0.285 -24.491 1.00 56.69 72 ARG A N 1
ATOM 589 C CA . ARG A 1 72 ? 21.634 1.093 -25.688 1.00 56.69 72 ARG A CA 1
ATOM 590 C C . ARG A 1 72 ? 23.065 1.623 -25.682 1.00 56.69 72 ARG A C 1
ATOM 592 O O . ARG A 1 72 ? 23.667 1.734 -26.740 1.00 56.69 72 ARG A O 1
ATOM 599 N N . SER A 1 73 ? 23.628 1.907 -24.509 1.00 56.09 73 SER A N 1
ATOM 600 C CA . SER A 1 73 ? 25.009 2.376 -24.387 1.00 56.09 73 SER A CA 1
ATOM 601 C C . SER A 1 73 ? 26.058 1.290 -24.651 1.00 56.09 73 SER A C 1
ATOM 603 O O . SER A 1 73 ? 27.191 1.636 -24.982 1.00 56.09 73 SER A O 1
ATOM 605 N N . THR A 1 74 ? 25.731 0.005 -24.489 1.00 53.66 74 THR A N 1
ATOM 606 C CA . THR A 1 74 ? 26.682 -1.103 -24.690 1.00 53.66 74 THR A CA 1
ATOM 607 C C . THR A 1 74 ? 26.710 -1.624 -26.125 1.00 53.66 74 THR A C 1
ATOM 609 O O . THR A 1 74 ? 27.747 -2.108 -26.577 1.00 53.66 74 THR A O 1
ATOM 612 N N . ARG A 1 75 ? 25.622 -1.475 -26.890 1.00 51.09 75 ARG A N 1
ATOM 613 C CA . ARG A 1 75 ? 25.600 -1.803 -28.321 1.00 51.09 75 ARG A CA 1
ATOM 614 C C . ARG A 1 75 ? 25.954 -0.561 -29.141 1.00 51.09 75 ARG A C 1
ATOM 616 O O . ARG A 1 75 ? 25.078 0.135 -29.632 1.00 51.09 75 ARG A O 1
ATOM 623 N N . VAL A 1 76 ? 27.259 -0.347 -29.318 1.00 55.94 76 VAL A N 1
ATOM 624 C CA . VAL A 1 76 ? 27.857 0.611 -30.268 1.00 55.94 76 VAL A CA 1
ATOM 625 C C . VAL A 1 76 ? 27.754 2.079 -29.836 1.00 55.94 76 VAL A C 1
ATOM 627 O O . VAL A 1 76 ? 26.926 2.849 -30.315 1.00 55.94 76 VAL A O 1
ATOM 630 N N . ARG A 1 77 ? 28.706 2.515 -29.008 1.00 50.69 77 ARG A N 1
ATOM 631 C CA . ARG A 1 77 ? 29.256 3.867 -29.146 1.00 50.69 77 ARG A CA 1
ATOM 632 C C . ARG A 1 77 ? 30.683 3.746 -29.664 1.00 50.69 77 ARG A C 1
ATOM 634 O O . ARG A 1 77 ? 31.597 3.489 -28.891 1.00 50.69 77 ARG A O 1
ATOM 641 N N . ALA A 1 78 ? 30.861 3.942 -30.969 1.00 54.34 78 ALA A N 1
ATOM 642 C CA . ALA A 1 78 ? 32.099 4.558 -31.429 1.00 54.34 78 ALA A CA 1
ATOM 643 C C . ALA A 1 78 ? 32.153 5.949 -30.781 1.00 54.34 78 ALA A C 1
ATOM 645 O O . ALA A 1 78 ? 31.108 6.605 -30.668 1.00 54.34 78 ALA A O 1
ATOM 646 N N . LEU A 1 79 ? 33.317 6.388 -30.297 1.00 57.00 79 LEU A N 1
ATOM 647 C CA . LEU A 1 79 ? 33.446 7.765 -29.823 1.00 57.00 79 LEU A CA 1
ATOM 648 C C . LEU A 1 79 ? 32.969 8.714 -30.941 1.00 57.00 79 LEU A C 1
ATOM 650 O O . LEU A 1 79 ? 33.219 8.418 -32.104 1.00 57.00 79 LEU A O 1
ATOM 654 N N . PRO A 1 80 ? 32.337 9.867 -30.648 1.00 57.94 80 PRO A N 1
ATOM 655 C CA . PRO A 1 80 ? 31.869 10.807 -31.680 1.00 57.94 80 PRO A CA 1
ATOM 656 C C . PRO A 1 80 ? 32.951 11.284 -32.671 1.00 57.94 80 PRO A C 1
ATOM 658 O O . PRO A 1 80 ? 32.634 11.904 -33.680 1.00 57.94 80 PRO A O 1
ATOM 661 N N . ARG A 1 81 ? 34.230 11.017 -32.374 1.00 55.47 81 ARG A N 1
ATOM 662 C CA . ARG A 1 81 ? 35.395 11.282 -33.228 1.00 55.47 81 ARG A CA 1
ATOM 663 C C . ARG A 1 81 ? 35.820 10.108 -34.119 1.00 55.47 81 ARG A C 1
ATOM 665 O O . ARG A 1 81 ? 36.729 10.280 -34.922 1.00 55.47 81 ARG A O 1
ATOM 672 N N . GLU A 1 82 ? 35.197 8.943 -33.990 1.00 61.06 82 GLU A N 1
ATOM 673 C CA . GLU A 1 82 ? 35.577 7.720 -34.692 1.00 61.06 82 GLU A CA 1
ATOM 674 C C . GLU A 1 82 ? 34.495 7.307 -35.691 1.00 61.06 82 GLU A C 1
ATOM 676 O O . GLU A 1 82 ? 33.300 7.311 -35.393 1.00 61.06 82 GLU A O 1
ATOM 681 N N . ASN A 1 83 ? 34.923 6.951 -36.903 1.00 63.81 83 ASN A N 1
ATOM 682 C CA . ASN A 1 83 ? 34.023 6.490 -37.951 1.00 63.81 83 ASN A CA 1
ATOM 683 C C . ASN A 1 83 ? 33.317 5.197 -37.483 1.00 63.81 83 ASN A C 1
ATOM 685 O O . A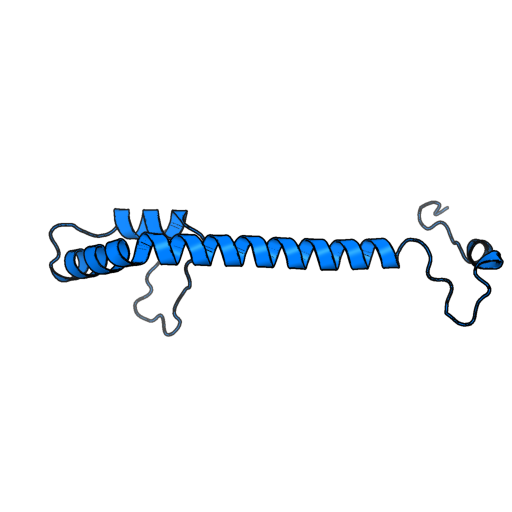SN A 1 83 ? 34.012 4.219 -37.193 1.00 63.81 83 ASN A O 1
ATOM 689 N N . PRO A 1 84 ? 31.970 5.141 -37.435 1.00 66.56 84 PRO A N 1
ATOM 690 C CA . PRO A 1 84 ? 31.233 3.954 -36.994 1.00 66.56 84 PRO A CA 1
ATOM 691 C C . PRO A 1 84 ? 31.552 2.705 -37.825 1.00 66.56 84 PRO A C 1
ATOM 693 O O . PRO A 1 84 ? 31.460 1.595 -37.306 1.00 66.56 84 PRO A O 1
ATOM 696 N N . ALA A 1 85 ? 31.997 2.875 -39.077 1.00 69.25 85 ALA A N 1
ATOM 697 C CA . ALA A 1 85 ? 32.470 1.780 -39.915 1.00 69.25 85 ALA A CA 1
ATOM 698 C C . ALA A 1 85 ? 33.736 1.099 -39.369 1.00 69.25 85 ALA A C 1
ATOM 700 O O . ALA A 1 85 ? 33.927 -0.070 -39.648 1.00 69.25 85 ALA A O 1
ATOM 701 N N . ASN A 1 86 ? 34.564 1.774 -38.564 1.00 69.62 86 ASN A N 1
ATOM 702 C CA . ASN A 1 86 ? 35.830 1.238 -38.044 1.00 69.62 86 ASN A CA 1
ATOM 703 C C . ASN A 1 86 ? 35.745 0.811 -36.569 1.00 69.62 86 ASN A C 1
ATOM 705 O O . ASN A 1 86 ? 36.720 0.308 -36.016 1.00 69.62 86 ASN A O 1
ATOM 709 N N . ALA A 1 87 ? 34.586 0.976 -35.926 1.00 66.56 87 ALA A N 1
ATOM 710 C CA . ALA A 1 87 ? 34.401 0.711 -34.499 1.00 66.56 87 ALA A CA 1
ATOM 711 C C . ALA A 1 87 ? 34.693 -0.748 -34.100 1.00 66.56 87 ALA A C 1
ATOM 713 O O . ALA A 1 87 ? 35.088 -1.021 -32.968 1.00 66.56 87 ALA A O 1
ATOM 714 N N . PHE A 1 88 ? 34.516 -1.688 -35.033 1.00 67.94 88 PHE A N 1
ATOM 715 C CA . PHE A 1 88 ? 34.774 -3.109 -34.810 1.00 67.94 88 PHE A CA 1
ATOM 716 C C . PHE A 1 88 ? 36.267 -3.442 -34.648 1.00 67.94 88 PHE A C 1
ATOM 718 O O . PHE A 1 88 ? 36.582 -4.469 -34.057 1.00 67.94 88 PHE A O 1
ATOM 725 N N . LEU A 1 89 ? 37.183 -2.587 -35.127 1.00 72.94 89 LEU A N 1
ATOM 726 C CA . LEU A 1 89 ? 38.633 -2.795 -34.989 1.00 72.94 89 LEU A CA 1
ATOM 727 C C . LEU A 1 89 ? 39.113 -2.632 -33.540 1.00 72.94 89 LEU A C 1
ATOM 729 O O . LEU A 1 89 ? 40.105 -3.236 -33.150 1.00 72.94 89 LEU A O 1
ATOM 733 N N . ASN A 1 90 ? 38.386 -1.855 -32.734 1.00 70.38 90 ASN A N 1
ATOM 734 C CA . ASN A 1 90 ? 38.708 -1.606 -31.327 1.00 70.38 90 ASN A CA 1
ATOM 735 C C . ASN A 1 90 ? 38.066 -2.637 -30.377 1.00 70.38 90 ASN A C 1
ATOM 737 O O . ASN A 1 90 ? 38.194 -2.524 -29.156 1.00 70.38 90 ASN A O 1
ATOM 741 N N . TYR A 1 91 ? 37.341 -3.630 -30.905 1.00 70.75 91 TYR A N 1
ATOM 742 C CA . TYR A 1 91 ? 36.704 -4.659 -30.090 1.00 70.75 91 TYR A CA 1
ATOM 743 C C . TYR A 1 91 ? 37.742 -5.660 -29.569 1.00 70.75 91 TYR A C 1
ATOM 745 O O . TYR A 1 91 ? 38.281 -6.468 -30.321 1.00 70.75 91 TYR A O 1
ATOM 753 N N . VAL A 1 92 ? 37.977 -5.642 -28.257 1.00 71.38 92 VAL A N 1
ATOM 754 C CA . VAL A 1 92 ? 38.797 -6.642 -27.560 1.00 71.38 92 VAL A CA 1
ATOM 755 C C . VAL A 1 92 ? 37.870 -7.598 -26.810 1.00 71.38 92 VAL A C 1
ATOM 757 O O . VAL A 1 92 ? 37.129 -7.186 -25.913 1.00 71.38 92 VAL A O 1
ATOM 760 N N . ASN A 1 93 ? 37.894 -8.881 -27.182 1.00 73.62 93 ASN A N 1
ATOM 761 C CA . ASN A 1 93 ? 37.088 -9.915 -26.539 1.00 73.62 93 ASN A CA 1
ATOM 762 C C . ASN A 1 93 ? 37.665 -10.262 -25.158 1.00 73.62 93 ASN A C 1
ATOM 764 O O . ASN A 1 93 ? 38.658 -10.973 -25.063 1.00 73.62 93 ASN A O 1
ATOM 768 N N . LYS A 1 94 ? 37.013 -9.798 -24.089 1.00 69.62 94 LYS A N 1
ATOM 769 C CA . LYS A 1 94 ? 37.461 -10.022 -22.703 1.00 69.62 94 LYS A CA 1
ATOM 770 C C . LYS A 1 94 ? 37.212 -11.436 -22.158 1.00 69.62 94 LYS A C 1
ATOM 772 O O . LYS A 1 94 ? 37.570 -11.706 -21.025 1.00 69.62 94 LYS A O 1
ATOM 777 N N . TRP A 1 95 ? 36.568 -12.313 -22.929 1.00 59.84 95 TRP A N 1
ATOM 778 C CA . TRP A 1 95 ? 36.218 -13.679 -22.503 1.00 59.84 95 TRP A CA 1
ATOM 779 C C . TRP A 1 95 ? 37.178 -14.749 -23.034 1.00 59.84 95 TRP A C 1
ATOM 781 O O . TRP A 1 95 ? 36.993 -15.936 -22.782 1.00 59.84 95 TRP A O 1
ATOM 791 N N . LYS A 1 96 ? 38.181 -14.329 -23.804 1.00 57.22 96 LYS A N 1
ATOM 792 C CA . LYS A 1 96 ? 39.314 -15.138 -24.244 1.00 57.22 96 LYS A CA 1
ATOM 793 C C . LYS A 1 96 ? 40.544 -14.600 -23.509 1.00 57.22 96 LYS A C 1
ATOM 795 O O . LYS A 1 96 ? 41.264 -13.781 -24.067 1.00 57.22 96 LYS A O 1
ATOM 800 N N . GLU A 1 97 ? 40.713 -14.968 -22.246 1.00 57.84 97 GLU A N 1
ATOM 801 C CA . GLU A 1 97 ? 42.018 -14.850 -21.580 1.00 57.84 97 GLU A CA 1
ATOM 802 C C . GLU A 1 97 ? 42.775 -16.169 -21.820 1.00 57.84 97 GLU A C 1
ATOM 804 O O . GLU A 1 97 ? 42.163 -17.237 -21.719 1.00 57.84 97 GLU A O 1
ATOM 809 N N . ASP A 1 98 ? 44.047 -16.069 -22.231 1.00 57.62 98 ASP A N 1
ATOM 810 C CA . ASP A 1 98 ? 45.014 -17.182 -22.289 1.00 57.62 98 ASP A CA 1
ATOM 811 C C . ASP A 1 98 ? 45.497 -17.560 -20.878 1.00 57.62 98 ASP A C 1
ATOM 813 O O . ASP A 1 98 ? 45.695 -16.632 -20.055 1.00 57.62 98 ASP A O 1
#

InterPro domains:
  IPR028941 WHIM2 domain [PF15613] (2-44)
  I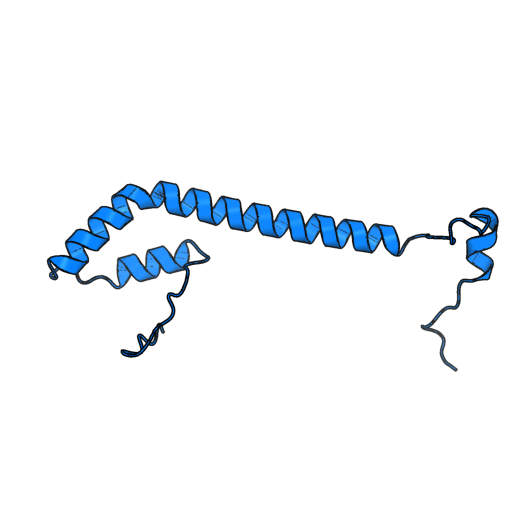PR053271 DDT domain-containing protein [PTHR15546] (1-96)

Radius of gyration: 25.56 Å; chains: 1; bounding box: 57×28×62 Å